Protein AF-A0A0A9WA70-F1 (afdb_monomer)

Organism: Lygus hesperus (NCBI:txid30085)

Foldseek 3Di:
DDPPPPPVVCLLVVLQVVLVCLLVDDPVVLQVSLLSLLVSCLVPVPSSVVVNVSSLVCQCPPHPDPVSNVSSVVSVCCCVPDSVVSCCVSVPPDDDDPDPPPDDPDDDDD

Mean predicted aligned error: 9.21 Å

Nearest PDB structures (foldseek):
  6uri-assembly1_B  TM=9.213E-01  e=1.241E-06  Homo sapiens
  7rw8-assembly1_B  TM=8.968E-01  e=2.894E-06  Mus musculus
  6qh7-assembly1_B  TM=9.353E-01  e=6.746E-06  Homo sapiens
  4p6z-assembly1_B  TM=8.868E-01  e=4.419E-06  Homo sapiens
  2jkr-assembly1_B  TM=9.263E-01  e=2.160E-05  Homo sapiens

Structure (mmCIF, N/CA/C/O backbone):
data_AF-A0A0A9WA70-F1
#
_entry.id   AF-A0A0A9WA70-F1
#
loop_
_atom_site.group_PDB
_atom_site.id
_atom_site.type_symbol
_atom_site.label_atom_id
_atom_site.label_alt_id
_atom_site.label_comp_id
_atom_site.label_asym_id
_atom_site.label_entity_id
_atom_site.label_seq_id
_atom_site.pdbx_PDB_ins_code
_atom_site.Cartn_x
_atom_site.Cartn_y
_atom_site.Cartn_z
_atom_site.occupancy
_atom_site.B_iso_or_equiv
_atom_site.auth_seq_id
_atom_site.auth_comp_id
_atom_site.auth_asym_id
_atom_site.auth_atom_id
_atom_site.pdbx_PDB_model_num
ATOM 1 N N . VAL A 1 1 ? -14.848 -9.261 23.766 1.00 39.88 1 VAL A N 1
ATOM 2 C CA . VAL A 1 1 ? -13.520 -9.907 23.815 1.00 39.88 1 VAL A CA 1
ATOM 3 C C . VAL A 1 1 ? -12.850 -9.585 22.493 1.00 39.88 1 VAL A C 1
ATOM 5 O O . VAL A 1 1 ? -13.277 -10.110 21.472 1.00 39.88 1 VAL A O 1
ATOM 8 N N . ASP A 1 2 ? -11.950 -8.602 22.504 1.00 37.34 2 ASP A N 1
ATOM 9 C CA . ASP A 1 2 ? -11.232 -8.080 21.336 1.00 37.34 2 ASP A CA 1
ATOM 10 C C . ASP A 1 2 ? -10.387 -9.169 20.669 1.00 37.34 2 ASP A C 1
ATOM 12 O O . ASP A 1 2 ? -9.476 -9.704 21.289 1.00 37.34 2 ASP A O 1
ATOM 16 N N . GLN A 1 3 ? -10.671 -9.492 19.404 1.00 35.66 3 GLN A N 1
ATOM 17 C CA . GLN A 1 3 ? -9.879 -10.446 18.605 1.00 35.66 3 GLN A CA 1
ATOM 18 C C . GLN A 1 3 ? -9.093 -9.791 17.458 1.00 35.66 3 GLN A C 1
ATOM 20 O O . GLN A 1 3 ? -8.622 -10.480 16.560 1.00 35.66 3 GLN A O 1
ATOM 25 N N . TYR A 1 4 ? -8.910 -8.468 17.490 1.00 43.50 4 TYR A N 1
ATOM 26 C CA . TYR A 1 4 ? -8.033 -7.754 16.545 1.00 43.50 4 TYR A CA 1
ATOM 27 C C . TYR A 1 4 ? -7.213 -6.636 17.212 1.00 43.50 4 TYR A C 1
ATOM 29 O O . TYR A 1 4 ? -6.635 -5.804 16.517 1.00 43.50 4 TYR A O 1
ATOM 37 N N . GLY A 1 5 ? -7.181 -6.616 18.550 1.00 37.19 5 GLY A N 1
ATOM 38 C CA . GLY A 1 5 ? -6.605 -5.547 19.372 1.00 37.19 5 GLY A CA 1
ATOM 39 C C . GLY A 1 5 ? -5.086 -5.575 19.539 1.00 37.19 5 GLY A C 1
ATOM 40 O O . GLY A 1 5 ? -4.550 -4.674 20.170 1.00 37.19 5 GLY A O 1
ATOM 41 N N . GLU A 1 6 ? -4.372 -6.540 18.961 1.00 47.50 6 GLU A N 1
ATOM 42 C CA . GLU A 1 6 ? -2.911 -6.452 18.876 1.00 47.50 6 GLU A CA 1
ATOM 43 C C . GLU A 1 6 ? -2.534 -5.703 17.597 1.00 47.50 6 GLU A C 1
ATOM 45 O O . GLU A 1 6 ? -2.110 -6.263 16.583 1.00 47.50 6 GLU A O 1
ATOM 50 N N . CYS A 1 7 ? -2.733 -4.383 17.641 1.00 52.12 7 CYS A N 1
ATOM 51 C CA . CYS A 1 7 ? -1.880 -3.480 16.886 1.00 52.12 7 CYS A CA 1
ATOM 52 C C . CYS A 1 7 ? -0.444 -3.857 17.246 1.00 52.12 7 CYS A C 1
ATOM 54 O O . CYS A 1 7 ? -0.017 -3.653 18.375 1.00 52.12 7 CYS A O 1
ATOM 56 N N . ILE A 1 8 ? 0.287 -4.430 16.298 1.00 58.03 8 ILE A N 1
ATOM 57 C CA . ILE A 1 8 ? 1.740 -4.507 16.366 1.00 58.03 8 ILE A CA 1
ATOM 58 C C . ILE A 1 8 ? 2.203 -3.048 16.497 1.00 58.03 8 ILE A C 1
ATOM 60 O O . ILE A 1 8 ? 2.187 -2.312 15.511 1.00 58.03 8 ILE A O 1
ATOM 64 N N . GLU A 1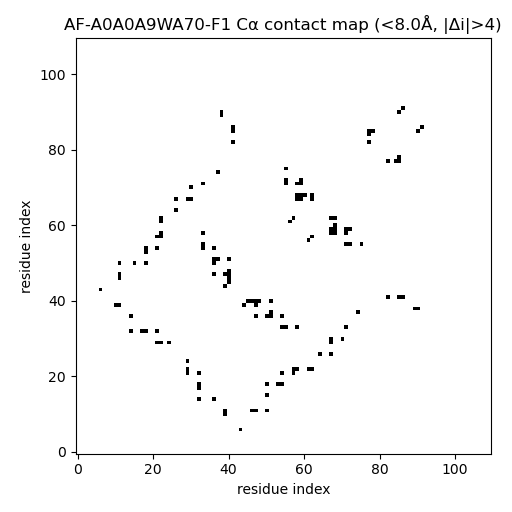 9 ? 2.494 -2.592 17.718 1.00 62.06 9 GLU A N 1
ATOM 65 C CA . GLU A 1 9 ? 2.802 -1.183 18.015 1.00 62.06 9 GLU A CA 1
ATOM 66 C C . GLU A 1 9 ? 3.965 -0.677 17.148 1.00 62.06 9 GLU A C 1
ATOM 68 O O . GLU A 1 9 ? 3.974 0.471 16.709 1.00 62.06 9 GLU A O 1
ATOM 73 N N . ASN A 1 10 ? 4.883 -1.579 16.798 1.00 71.00 10 ASN A N 1
ATOM 74 C CA . ASN A 1 10 ? 6.052 -1.342 15.959 1.00 71.00 10 ASN A CA 1
ATOM 75 C C . ASN A 1 10 ? 5.837 -1.596 14.453 1.00 71.00 10 ASN A C 1
ATOM 77 O O . ASN A 1 10 ? 6.787 -1.480 13.682 1.00 71.00 10 ASN A O 1
ATOM 81 N N . ALA A 1 11 ? 4.633 -1.943 13.981 1.00 78.69 11 ALA A N 1
ATOM 82 C CA . ALA A 1 11 ? 4.428 -2.246 12.558 1.00 78.69 11 ALA A CA 1
ATOM 83 C C . ALA A 1 11 ? 4.661 -1.024 11.666 1.00 78.69 11 ALA A C 1
ATOM 85 O O . ALA A 1 11 ? 5.194 -1.174 10.571 1.00 78.69 11 ALA A O 1
ATOM 86 N N . CYS A 1 12 ? 4.288 0.173 12.128 1.00 80.81 12 CYS A N 1
ATOM 87 C CA . CYS A 1 12 ? 4.566 1.405 11.393 1.00 80.81 12 CYS A CA 1
ATOM 88 C C . CYS A 1 12 ? 6.074 1.660 11.277 1.00 80.81 12 CYS A C 1
ATOM 90 O O . CYS A 1 12 ? 6.545 1.985 10.195 1.00 80.81 12 CYS A O 1
ATOM 92 N N . GLU A 1 13 ? 6.824 1.467 12.363 1.00 84.75 13 GLU A N 1
ATOM 93 C CA . GLU A 1 13 ? 8.275 1.680 12.397 1.00 84.75 13 GLU A CA 1
ATOM 94 C C . GLU A 1 13 ? 9.016 0.685 11.492 1.00 84.75 13 GLU A C 1
ATOM 96 O O . GLU A 1 13 ? 9.853 1.082 10.684 1.00 84.75 13 GLU A O 1
ATOM 101 N N . LEU A 1 14 ? 8.654 -0.601 11.554 1.00 86.94 14 LEU A N 1
ATOM 102 C CA . LEU A 1 14 ? 9.235 -1.629 10.686 1.00 86.94 14 LEU A CA 1
AT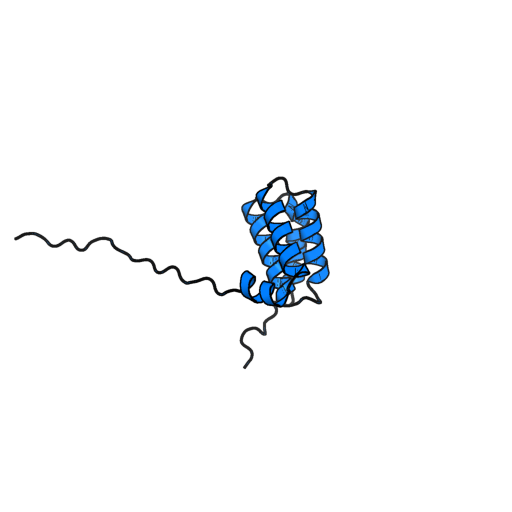OM 103 C C . LEU A 1 14 ? 8.910 -1.389 9.209 1.00 86.94 14 LEU A C 1
ATOM 105 O O . LEU A 1 14 ? 9.790 -1.507 8.358 1.00 86.94 14 LEU A O 1
ATOM 109 N N . LEU A 1 15 ? 7.654 -1.043 8.900 1.00 89.50 15 LEU A N 1
ATOM 110 C CA . LEU A 1 15 ? 7.261 -0.732 7.528 1.00 89.50 15 LEU A CA 1
ATOM 111 C C . LEU A 1 15 ? 7.983 0.508 7.008 1.00 89.50 15 LEU A C 1
ATOM 113 O O . LEU A 1 15 ? 8.315 0.527 5.829 1.00 89.50 15 LEU A O 1
ATOM 117 N N . GLN A 1 16 ? 8.238 1.513 7.851 1.00 89.94 16 GLN A N 1
ATOM 118 C CA . GLN A 1 16 ? 8.921 2.735 7.428 1.00 89.94 16 GLN A CA 1
ATOM 119 C C . GLN A 1 16 ? 10.295 2.410 6.838 1.00 89.94 16 GLN A C 1
ATOM 121 O O . GLN A 1 16 ? 10.570 2.804 5.710 1.00 89.94 16 GLN A O 1
ATOM 126 N N . GLY A 1 17 ? 11.093 1.585 7.524 1.00 91.25 17 GLY A N 1
ATOM 127 C CA . GLY A 1 17 ? 12.411 1.185 7.023 1.00 91.25 17 GLY A CA 1
ATOM 128 C C . GLY A 1 17 ? 12.372 0.437 5.683 1.00 91.25 17 GLY A C 1
ATOM 129 O O . GLY A 1 17 ? 13.294 0.568 4.885 1.00 91.25 17 GLY A O 1
ATOM 130 N N . TRP A 1 18 ? 11.306 -0.320 5.400 1.00 92.19 18 TRP A N 1
ATOM 131 C CA . TRP A 1 18 ? 11.130 -0.978 4.097 1.00 92.19 18 TRP A CA 1
ATOM 132 C C . TRP A 1 18 ? 10.566 -0.047 3.020 1.00 92.19 18 TRP A C 1
ATOM 134 O O . TRP A 1 18 ? 10.839 -0.234 1.836 1.00 92.19 18 TRP A O 1
ATOM 144 N N . VAL A 1 19 ? 9.760 0.946 3.401 1.00 94.19 19 VAL A N 1
ATOM 145 C CA . VAL A 1 19 ? 9.274 1.973 2.471 1.00 94.19 19 VAL A CA 1
ATOM 146 C C . VAL A 1 19 ? 10.432 2.873 2.029 1.00 94.19 19 VAL A C 1
ATOM 148 O O . VAL A 1 19 ? 10.494 3.223 0.854 1.00 94.19 19 VAL A O 1
ATOM 151 N N . ASP A 1 20 ? 11.398 3.150 2.905 1.00 93.25 20 ASP A N 1
ATOM 152 C CA . ASP A 1 20 ? 12.589 3.937 2.564 1.00 93.25 20 ASP A CA 1
ATOM 153 C C . ASP A 1 20 ? 13.463 3.257 1.484 1.00 93.25 20 ASP A C 1
ATOM 155 O O . ASP A 1 20 ? 14.141 3.937 0.714 1.00 93.25 20 ASP A O 1
ATOM 159 N N . THR A 1 21 ? 13.432 1.920 1.374 1.00 94.12 21 THR A N 1
ATOM 160 C CA . THR A 1 21 ? 14.154 1.155 0.334 1.00 94.12 21 THR A CA 1
ATOM 161 C C . THR A 1 21 ? 13.282 0.739 -0.854 1.00 94.12 21 THR A C 1
ATOM 163 O O . THR A 1 21 ? 13.772 0.062 -1.762 1.00 94.12 21 THR A O 1
ATOM 166 N N . PHE A 1 22 ? 12.015 1.167 -0.902 1.00 95.50 22 PHE A N 1
ATOM 167 C CA . PHE A 1 22 ? 10.982 0.677 -1.825 1.00 95.50 22 PHE A CA 1
ATOM 168 C C . PHE A 1 22 ? 11.400 0.640 -3.301 1.00 95.50 22 PHE A C 1
ATOM 170 O O . PHE A 1 22 ? 11.091 -0.316 -4.010 1.00 95.50 22 PHE A O 1
ATOM 177 N N . GLU A 1 23 ? 12.099 1.663 -3.792 1.00 93.75 23 GLU A N 1
ATOM 178 C CA . GLU A 1 23 ? 12.496 1.761 -5.206 1.00 93.75 23 GLU A CA 1
ATOM 179 C C . GLU A 1 23 ? 13.497 0.675 -5.615 1.00 93.75 23 GLU A C 1
ATOM 181 O O . GLU A 1 23 ? 13.455 0.185 -6.740 1.00 93.75 23 GLU A O 1
ATOM 186 N N . SER A 1 24 ? 14.357 0.260 -4.683 1.00 93.88 24 SER A N 1
ATOM 187 C CA . SER A 1 24 ? 15.358 -0.788 -4.908 1.00 93.88 24 SER A CA 1
ATOM 188 C C . SER A 1 24 ? 14.795 -2.207 -4.786 1.00 93.88 24 SER A C 1
ATOM 190 O O . SER A 1 24 ? 15.454 -3.176 -5.169 1.00 93.88 24 SER A O 1
ATOM 192 N N . GLU A 1 25 ? 13.572 -2.340 -4.271 1.00 95.88 25 GLU A N 1
ATOM 193 C CA . GLU A 1 25 ? 12.926 -3.627 -4.065 1.00 95.88 25 GLU A CA 1
ATOM 194 C C . GLU A 1 25 ? 12.388 -4.229 -5.365 1.00 95.88 25 GLU A C 1
ATOM 196 O O . GLU A 1 25 ? 12.010 -3.547 -6.319 1.00 95.88 25 GLU A O 1
ATOM 201 N N . SER A 1 26 ? 12.264 -5.558 -5.385 1.00 96.75 26 SER A N 1
ATOM 202 C CA . SER A 1 26 ? 11.612 -6.233 -6.509 1.00 96.75 26 SER A CA 1
ATOM 203 C C . SER A 1 26 ? 10.152 -5.784 -6.656 1.00 96.75 26 SER A C 1
ATOM 205 O O . SER A 1 26 ? 9.466 -5.524 -5.664 1.00 96.75 26 SER A O 1
ATOM 207 N N . ARG A 1 27 ? 9.616 -5.815 -7.885 1.00 96.50 27 ARG A N 1
ATOM 208 C CA . ARG A 1 27 ? 8.191 -5.529 -8.152 1.00 96.50 27 ARG A CA 1
ATOM 209 C C . ARG A 1 27 ? 7.266 -6.278 -7.186 1.00 96.50 27 ARG A C 1
ATOM 211 O O . ARG A 1 27 ? 6.316 -5.705 -6.670 1.00 96.50 27 ARG A O 1
ATOM 218 N N . ALA A 1 28 ? 7.519 -7.564 -6.939 1.00 96.56 28 ALA A N 1
ATOM 219 C CA . ALA A 1 28 ? 6.683 -8.359 -6.043 1.00 96.56 28 ALA A CA 1
ATOM 220 C C . ALA A 1 28 ? 6.663 -7.787 -4.615 1.00 96.56 28 ALA A C 1
ATOM 222 O O . ALA A 1 28 ? 5.592 -7.700 -4.017 1.00 96.56 28 ALA A O 1
ATOM 223 N N . VAL A 1 29 ? 7.818 -7.352 -4.105 1.00 96.25 29 VAL A N 1
ATOM 224 C CA . VAL A 1 29 ? 7.958 -6.746 -2.775 1.00 96.25 29 VAL A CA 1
ATOM 225 C C . VAL A 1 29 ? 7.310 -5.365 -2.731 1.00 96.25 29 VAL A C 1
ATOM 227 O O . VAL A 1 29 ? 6.498 -5.131 -1.843 1.00 96.25 29 VAL A O 1
ATOM 230 N N . GLN A 1 30 ? 7.536 -4.504 -3.728 1.00 97.38 30 GLN A N 1
ATOM 231 C CA . GLN A 1 30 ? 6.872 -3.195 -3.847 1.00 97.38 30 GLN A CA 1
ATOM 232 C C . GLN A 1 30 ? 5.347 -3.311 -3.734 1.00 97.38 30 GLN A C 1
ATOM 234 O O . GLN A 1 30 ? 4.686 -2.574 -3.004 1.00 97.38 30 GLN A O 1
ATOM 239 N N . LEU A 1 31 ? 4.766 -4.297 -4.413 1.00 97.25 31 LEU A N 1
ATOM 240 C CA . LEU A 1 31 ? 3.326 -4.542 -4.389 1.00 97.25 31 LEU A CA 1
ATOM 241 C C . LEU A 1 31 ? 2.815 -5.026 -3.027 1.00 97.25 31 LEU A C 1
ATOM 243 O O . LEU A 1 31 ? 1.691 -4.685 -2.634 1.00 97.25 31 LEU A O 1
ATOM 247 N N . GLN A 1 32 ? 3.613 -5.832 -2.322 1.00 96.31 32 GLN A N 1
ATOM 248 C CA . GLN A 1 32 ? 3.288 -6.265 -0.965 1.00 96.31 32 GLN A CA 1
ATOM 249 C C . GLN A 1 32 ? 3.427 -5.118 0.029 1.00 96.31 32 GLN A C 1
ATOM 251 O O . GLN A 1 32 ? 2.508 -4.932 0.819 1.00 96.31 32 GLN A O 1
ATOM 256 N N . LEU A 1 33 ? 4.492 -4.316 -0.056 1.00 96.19 33 LEU A N 1
ATOM 257 C CA . LEU A 1 33 ? 4.687 -3.127 0.774 1.00 96.19 33 LEU A CA 1
ATOM 258 C C . LEU A 1 33 ? 3.530 -2.148 0.594 1.00 96.19 33 LEU A C 1
ATOM 260 O O . LEU A 1 33 ? 2.882 -1.789 1.569 1.00 96.19 33 LEU A O 1
ATOM 264 N N . LEU A 1 34 ? 3.168 -1.828 -0.651 1.00 97.00 34 LEU A N 1
ATOM 265 C CA . LEU A 1 34 ? 2.027 -0.967 -0.952 1.00 97.00 34 LEU A CA 1
ATOM 266 C C . LEU A 1 34 ? 0.727 -1.493 -0.317 1.00 97.00 34 LEU A C 1
ATOM 268 O O . LEU A 1 34 ? -0.021 -0.747 0.311 1.00 97.00 34 LEU A O 1
ATOM 272 N N . THR A 1 35 ? 0.462 -2.796 -0.439 1.00 95.94 35 THR A N 1
ATOM 273 C CA . THR A 1 35 ? -0.741 -3.414 0.141 1.00 95.94 35 THR A CA 1
ATOM 274 C C . THR A 1 35 ? -0.686 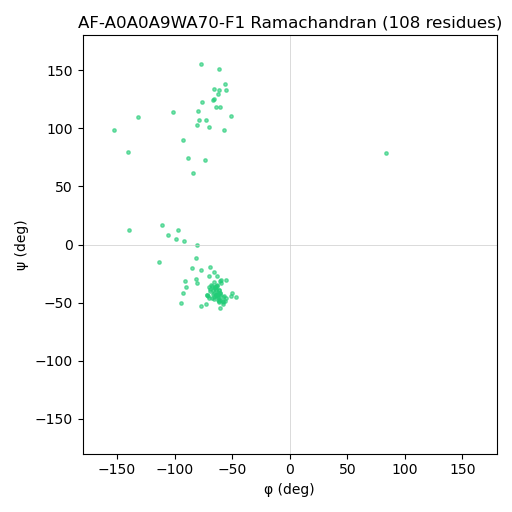-3.450 1.672 1.00 95.94 35 THR A C 1
ATOM 276 O O . THR A 1 35 ? -1.702 -3.219 2.327 1.00 95.94 35 THR A O 1
ATOM 279 N N . ALA A 1 36 ? 0.475 -3.737 2.258 1.00 94.94 36 ALA A N 1
ATOM 280 C CA . ALA A 1 36 ? 0.677 -3.793 3.700 1.00 94.94 36 ALA A CA 1
ATOM 281 C C . ALA A 1 36 ? 0.504 -2.411 4.336 1.00 94.94 36 ALA A C 1
ATOM 283 O O . ALA A 1 36 ? -0.261 -2.285 5.291 1.00 94.94 36 ALA A O 1
ATOM 284 N N . THR A 1 37 ? 1.109 -1.372 3.762 1.00 95.19 37 THR A N 1
ATOM 285 C CA . THR A 1 37 ? 0.979 0.007 4.241 1.00 95.19 37 THR A CA 1
ATOM 286 C C . THR A 1 37 ? -0.476 0.474 4.207 1.00 95.19 37 THR A C 1
ATOM 288 O O . THR A 1 37 ? -0.970 1.012 5.196 1.00 95.19 37 THR A O 1
ATOM 291 N N . VAL A 1 38 ? -1.219 0.179 3.131 1.00 95.44 38 VAL A N 1
ATOM 292 C CA . VAL A 1 38 ? -2.661 0.483 3.060 1.00 95.44 38 VAL A CA 1
ATOM 293 C C . VAL A 1 38 ? -3.452 -0.282 4.127 1.00 95.44 38 VAL A C 1
ATOM 295 O O . VAL A 1 38 ? -4.328 0.291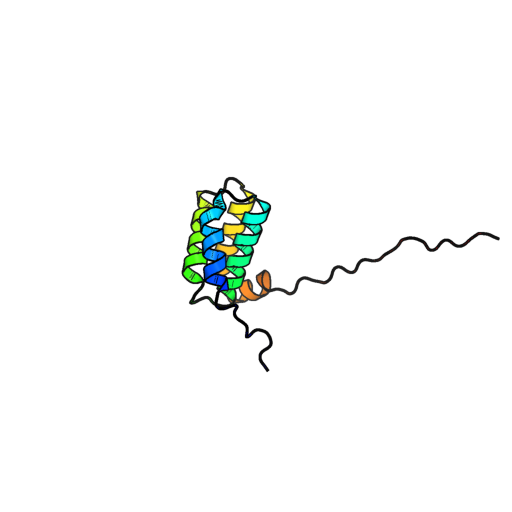 4.773 1.00 95.44 38 VAL A O 1
ATOM 298 N N . LYS A 1 39 ? -3.142 -1.561 4.370 1.00 93.75 39 LYS A N 1
ATOM 299 C CA . LYS A 1 39 ? -3.794 -2.348 5.432 1.00 93.75 39 LYS A CA 1
ATOM 300 C C . LYS A 1 39 ? -3.527 -1.785 6.825 1.00 93.75 39 LYS A C 1
ATOM 302 O O . LYS A 1 39 ? -4.449 -1.744 7.635 1.00 93.75 39 LYS A O 1
ATOM 307 N N . VAL A 1 40 ? -2.293 -1.369 7.109 1.00 92.25 40 VAL A N 1
ATOM 308 C CA . VAL A 1 40 ? -1.935 -0.758 8.396 1.00 92.25 40 VAL A CA 1
ATOM 309 C C . VAL A 1 40 ? -2.643 0.585 8.557 1.00 92.25 40 VAL A C 1
ATOM 311 O O . VAL A 1 40 ? -3.239 0.815 9.605 1.00 92.25 40 VAL A O 1
ATOM 314 N N . PHE A 1 41 ? -2.707 1.406 7.507 1.00 93.00 41 PHE A N 1
ATOM 315 C CA . PHE A 1 41 ? -3.486 2.646 7.510 1.00 93.00 41 PHE A CA 1
ATOM 316 C C . PHE A 1 41 ? -4.971 2.428 7.819 1.00 93.00 41 PHE A C 1
ATOM 318 O O . PHE A 1 41 ? -5.534 3.126 8.656 1.00 93.00 41 PHE A O 1
ATOM 325 N N . LEU A 1 42 ? -5.602 1.421 7.211 1.00 92.31 42 LEU A N 1
ATOM 326 C CA . LEU A 1 42 ? -7.010 1.106 7.471 1.00 92.31 42 LEU A CA 1
ATOM 327 C C . LEU A 1 42 ? -7.275 0.618 8.906 1.00 92.31 42 LEU A C 1
ATOM 329 O O . LEU A 1 42 ? -8.401 0.739 9.384 1.00 92.31 42 LEU A O 1
ATOM 333 N N . LYS A 1 43 ? -6.262 0.070 9.589 1.00 90.25 43 LYS A N 1
ATOM 334 C CA . LYS A 1 43 ? -6.357 -0.376 10.989 1.00 90.25 43 LYS A CA 1
ATOM 335 C C . LYS A 1 43 ? -5.998 0.720 11.995 1.00 90.25 43 LYS A C 1
ATOM 337 O O . LYS A 1 43 ? -6.605 0.780 13.057 1.00 90.25 43 LYS A O 1
ATOM 342 N N . ASN A 1 44 ? -5.023 1.570 11.674 1.00 89.12 44 ASN A N 1
ATOM 343 C CA . ASN A 1 44 ? -4.553 2.658 12.527 1.00 89.12 44 ASN A CA 1
ATOM 344 C C . ASN A 1 44 ? -4.252 3.917 11.687 1.00 89.12 44 ASN A C 1
ATOM 346 O O . ASN A 1 44 ? -3.090 4.209 11.387 1.00 89.12 44 ASN A O 1
ATOM 350 N N . PRO A 1 45 ? -5.286 4.688 11.307 1.00 89.44 45 PRO A N 1
ATOM 351 C CA . PRO A 1 45 ? -5.120 5.828 10.409 1.00 89.44 45 PRO A CA 1
ATOM 352 C C . PRO A 1 45 ? -4.359 6.996 11.041 1.00 89.44 45 PRO A C 1
ATOM 354 O O . PRO A 1 45 ? -3.852 7.836 10.308 1.00 89.44 45 PRO A O 1
ATOM 357 N N . ILE A 1 46 ? -4.274 7.068 12.375 1.00 87.50 46 ILE A N 1
ATOM 358 C CA . ILE A 1 46 ? -3.558 8.142 13.078 1.00 87.50 46 ILE A CA 1
ATOM 359 C C . ILE A 1 46 ? -2.049 7.952 12.911 1.00 87.50 46 ILE A C 1
ATOM 361 O O . ILE A 1 46 ? -1.370 8.865 12.453 1.00 87.50 46 ILE A O 1
ATOM 365 N N . ASN A 1 47 ? -1.536 6.755 13.210 1.00 87.50 47 ASN A N 1
ATOM 366 C CA . ASN A 1 47 ? -0.090 6.508 13.211 1.00 87.50 47 ASN A CA 1
ATOM 367 C C . ASN A 1 47 ? 0.471 6.150 11.829 1.00 87.50 47 ASN A C 1
ATOM 369 O O . ASN A 1 47 ? 1.673 6.246 11.618 1.00 87.50 47 ASN A O 1
ATOM 373 N N . ALA A 1 48 ? -0.369 5.698 10.893 1.00 90.12 48 ALA A N 1
ATOM 374 C CA . ALA A 1 48 ? 0.078 5.240 9.576 1.00 90.12 48 ALA A CA 1
ATOM 375 C C . ALA A 1 48 ? -0.231 6.221 8.434 1.00 90.12 48 ALA A C 1
ATOM 377 O O . ALA A 1 48 ? -0.058 5.886 7.261 1.00 90.12 48 ALA A O 1
ATOM 378 N N . LYS A 1 49 ? -0.698 7.434 8.755 1.00 91.88 49 LYS A N 1
ATOM 379 C CA . LYS A 1 49 ? -1.000 8.465 7.756 1.00 91.88 49 LYS A CA 1
ATOM 380 C C . LYS A 1 49 ? 0.237 8.876 6.958 1.00 91.88 49 LYS A C 1
ATOM 382 O O . LYS A 1 49 ? 0.176 8.958 5.735 1.00 91.88 49 LYS A O 1
ATOM 387 N N . ASP A 1 50 ? 1.348 9.123 7.638 1.00 93.06 50 ASP A N 1
ATOM 388 C CA . ASP A 1 50 ? 2.535 9.673 6.983 1.00 93.06 50 ASP A CA 1
ATOM 389 C C . ASP A 1 50 ? 3.185 8.634 6.065 1.00 93.06 50 ASP A C 1
ATOM 391 O O . ASP A 1 50 ? 3.450 8.913 4.896 1.00 93.06 50 ASP A O 1
ATOM 395 N N . ILE A 1 51 ? 3.311 7.392 6.539 1.00 93.94 51 ILE A N 1
ATOM 396 C CA . ILE A 1 51 ? 3.861 6.290 5.744 1.00 93.94 51 ILE A CA 1
ATOM 397 C C . ILE A 1 51 ? 2.986 5.937 4.530 1.00 93.94 51 ILE A C 1
ATOM 399 O O . ILE A 1 51 ? 3.521 5.631 3.464 1.00 93.94 51 ILE A O 1
ATOM 403 N N . VAL A 1 52 ? 1.648 6.007 4.634 1.00 95.25 52 VAL A N 1
ATOM 404 C CA . VAL A 1 52 ? 0.777 5.724 3.479 1.00 95.25 52 VAL A CA 1
ATOM 405 C C . VAL A 1 52 ? 0.870 6.818 2.415 1.00 95.25 52 VAL A C 1
ATOM 407 O O . VAL A 1 52 ? 0.863 6.521 1.223 1.00 95.25 52 VAL A O 1
ATOM 410 N N . LEU A 1 53 ? 1.011 8.080 2.823 1.00 95.50 53 LEU A N 1
ATOM 411 C CA . LEU A 1 53 ? 1.242 9.175 1.884 1.00 95.50 53 LEU A CA 1
ATOM 412 C C . LEU A 1 53 ? 2.615 9.041 1.220 1.00 95.50 53 LEU A C 1
ATOM 414 O O . LEU A 1 53 ? 2.709 9.178 0.000 1.00 95.50 53 LEU A O 1
ATOM 418 N N . HIS A 1 54 ? 3.645 8.697 1.996 1.00 95.69 54 HIS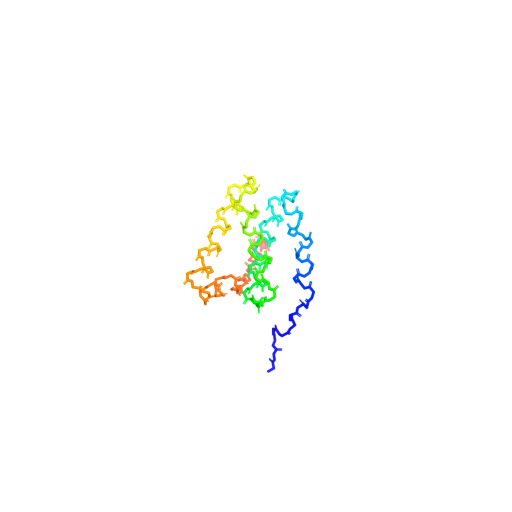 A N 1
ATOM 419 C CA . HIS A 1 54 ? 4.996 8.509 1.483 1.00 95.69 54 HIS A CA 1
ATOM 420 C C . HIS A 1 54 ? 5.076 7.362 0.467 1.00 95.69 54 HIS A C 1
ATOM 422 O O . HIS A 1 54 ? 5.574 7.562 -0.641 1.00 95.69 54 HIS A O 1
ATOM 428 N N . VAL A 1 55 ? 4.501 6.190 0.780 1.00 96.69 55 VAL A N 1
ATOM 429 C CA . VAL A 1 55 ? 4.508 5.056 -0.158 1.00 96.69 55 VAL A CA 1
ATOM 430 C C . VAL A 1 55 ? 3.738 5.379 -1.440 1.00 96.69 55 VAL A C 1
ATOM 432 O O . VAL A 1 55 ? 4.139 4.949 -2.516 1.00 96.69 55 VAL A O 1
ATOM 435 N N . PHE A 1 56 ? 2.649 6.155 -1.371 1.00 97.31 56 PHE A N 1
ATOM 436 C CA . PHE A 1 56 ? 1.934 6.576 -2.577 1.00 97.31 56 PHE A CA 1
ATOM 437 C C . PHE A 1 56 ? 2.731 7.571 -3.413 1.00 97.31 56 PHE A C 1
ATOM 439 O O . PHE A 1 56 ? 2.703 7.484 -4.641 1.00 97.31 56 PHE A O 1
ATOM 446 N N . GLU A 1 57 ? 3.454 8.492 -2.781 1.00 96.62 57 GLU A N 1
ATOM 447 C CA . GLU A 1 57 ? 4.316 9.429 -3.490 1.00 96.62 57 GLU A CA 1
ATOM 448 C C . GLU A 1 57 ? 5.398 8.693 -4.288 1.00 96.62 57 GLU A C 1
ATOM 450 O O . GLU A 1 57 ? 5.469 8.851 -5.509 1.00 96.62 57 GLU A O 1
ATOM 455 N N . ILE A 1 58 ? 6.180 7.832 -3.634 1.00 96.31 58 ILE A N 1
ATOM 456 C CA . ILE A 1 58 ? 7.258 7.088 -4.302 1.00 96.31 58 ILE A CA 1
ATOM 457 C C . ILE A 1 58 ? 6.696 6.079 -5.314 1.00 96.31 58 ILE A C 1
ATOM 459 O O . ILE A 1 58 ? 7.209 5.968 -6.427 1.00 96.31 58 ILE A O 1
ATOM 463 N N . ALA A 1 59 ? 5.581 5.404 -5.003 1.00 96.75 59 ALA A N 1
ATOM 464 C CA . ALA A 1 59 ? 4.987 4.419 -5.904 1.00 96.75 59 ALA A CA 1
ATOM 465 C C . ALA A 1 59 ? 4.367 5.046 -7.156 1.00 96.75 59 ALA A C 1
ATOM 467 O O . ALA A 1 59 ? 4.285 4.369 -8.173 1.00 96.75 59 ALA A O 1
ATOM 468 N N . THR A 1 60 ? 3.914 6.303 -7.112 1.00 94.69 60 THR A N 1
ATOM 469 C CA . THR A 1 60 ? 3.330 6.979 -8.286 1.00 94.69 60 THR A CA 1
ATOM 470 C C . THR A 1 60 ? 4.363 7.735 -9.114 1.00 94.69 60 THR A C 1
ATOM 472 O O . THR A 1 60 ? 4.200 7.812 -10.332 1.00 94.69 60 THR A O 1
ATOM 475 N N . LYS A 1 61 ? 5.419 8.267 -8.484 1.00 94.00 61 LYS A N 1
ATOM 476 C CA . LYS A 1 61 ? 6.457 9.058 -9.163 1.00 94.00 61 LYS A CA 1
ATOM 477 C C . LYS A 1 61 ? 7.654 8.229 -9.629 1.00 94.00 61 LYS A C 1
ATOM 479 O O . LYS A 1 61 ? 8.123 8.447 -10.742 1.00 94.00 61 LYS A O 1
ATOM 484 N N . ASN A 1 62 ? 8.117 7.291 -8.803 1.00 92.25 62 ASN A N 1
ATOM 485 C CA . ASN A 1 62 ? 9.435 6.668 -8.961 1.00 92.25 62 ASN A CA 1
ATOM 486 C C . ASN A 1 62 ? 9.363 5.174 -9.309 1.00 92.25 62 ASN A C 1
ATOM 488 O O . ASN A 1 62 ? 10.353 4.601 -9.747 1.00 92.25 62 ASN A O 1
ATOM 492 N N . ALA A 1 63 ? 8.208 4.518 -9.149 1.00 93.25 63 ALA A N 1
ATOM 493 C CA . ALA A 1 63 ? 8.093 3.107 -9.510 1.00 93.25 63 ALA A CA 1
ATOM 494 C C . ALA A 1 63 ? 8.228 2.904 -11.026 1.00 93.25 63 ALA A C 1
ATOM 496 O O . ALA A 1 63 ? 7.412 3.420 -11.793 1.00 93.25 63 ALA A O 1
ATOM 497 N N . ASP A 1 64 ? 9.174 2.065 -11.453 1.00 92.69 64 ASP A N 1
ATOM 498 C CA . ASP A 1 64 ? 9.376 1.706 -12.865 1.00 92.69 64 ASP A CA 1
ATOM 499 C C . ASP A 1 64 ? 8.197 0.909 -13.440 1.00 92.69 64 ASP A C 1
ATOM 501 O O . ASP A 1 64 ? 7.776 1.099 -14.588 1.00 92.69 64 ASP A O 1
ATOM 505 N N . SER A 1 65 ? 7.616 0.024 -12.625 1.00 94.50 65 SER A N 1
ATOM 506 C CA . SER A 1 65 ? 6.547 -0.872 -13.057 1.00 94.50 65 SER A CA 1
ATOM 507 C C . SER A 1 65 ? 5.202 -0.139 -13.186 1.00 94.50 65 SER A C 1
ATOM 509 O O . SER A 1 65 ? 4.696 0.380 -12.187 1.00 94.50 65 SER A O 1
ATOM 511 N N . PRO A 1 66 ? 4.548 -0.155 -14.367 1.00 95.94 66 PRO A N 1
ATOM 512 C CA . PRO A 1 66 ? 3.211 0.422 -14.524 1.00 95.94 66 PRO A CA 1
ATOM 513 C C . PRO A 1 66 ? 2.165 -0.239 -13.615 1.00 95.94 66 PRO A C 1
ATOM 515 O O . PRO A 1 66 ? 1.307 0.457 -13.088 1.00 95.94 66 PRO A O 1
ATOM 518 N N . ASP A 1 67 ? 2.286 -1.544 -13.339 1.00 96.75 67 ASP A N 1
ATOM 519 C CA . ASP A 1 67 ? 1.381 -2.258 -12.422 1.00 96.75 67 ASP A CA 1
ATOM 520 C C . ASP A 1 67 ? 1.454 -1.718 -10.984 1.00 96.75 67 ASP A C 1
ATOM 522 O O . ASP A 1 67 ? 0.441 -1.647 -10.291 1.00 96.75 67 ASP A O 1
ATOM 526 N N . VAL A 1 68 ? 2.642 -1.310 -10.527 1.00 97.56 68 VAL A N 1
ATOM 527 C CA . VAL A 1 68 ? 2.814 -0.712 -9.193 1.00 97.56 68 VAL A CA 1
ATOM 528 C C . VAL A 1 68 ? 2.122 0.651 -9.136 1.00 97.56 68 VAL A C 1
ATOM 530 O O . VAL A 1 68 ? 1.357 0.905 -8.203 1.00 97.56 68 VAL A O 1
ATOM 533 N N . ARG A 1 69 ? 2.322 1.491 -10.162 1.00 97.81 69 ARG A N 1
ATOM 534 C CA . ARG A 1 69 ? 1.682 2.814 -10.269 1.00 97.81 69 ARG A CA 1
ATOM 535 C C . ARG A 1 69 ? 0.159 2.704 -10.314 1.00 97.81 69 ARG A C 1
ATOM 537 O O . ARG A 1 69 ? -0.531 3.383 -9.555 1.00 97.81 69 ARG A O 1
ATOM 544 N N . ASP A 1 70 ? -0.369 1.816 -11.153 1.00 97.50 70 ASP A N 1
ATOM 545 C CA . ASP A 1 70 ? -1.814 1.617 -11.301 1.00 97.50 70 ASP A CA 1
ATOM 546 C C . ASP A 1 70 ? -2.447 1.138 -9.992 1.00 97.50 70 ASP A C 1
ATOM 548 O O . ASP A 1 70 ? -3.472 1.667 -9.554 1.00 97.50 70 ASP A O 1
ATOM 552 N N . ARG A 1 71 ? -1.798 0.190 -9.306 1.00 97.44 71 ARG A N 1
ATOM 553 C CA . ARG A 1 71 ? -2.237 -0.290 -7.991 1.00 97.44 71 ARG A CA 1
ATOM 554 C C . ARG A 1 71 ? -2.251 0.828 -6.950 1.00 97.44 71 ARG A C 1
ATOM 556 O O . ARG A 1 71 ? -3.203 0.915 -6.174 1.00 97.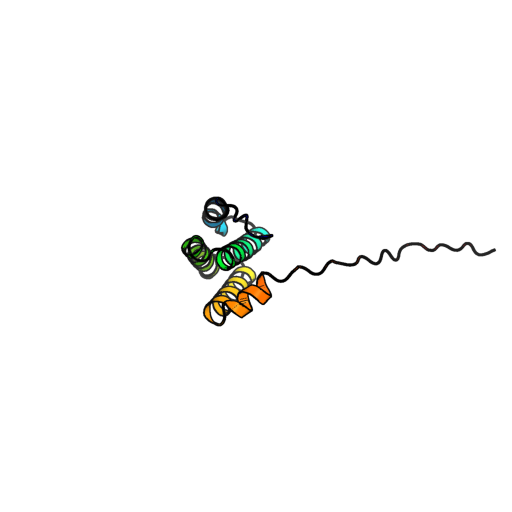44 71 ARG A O 1
ATOM 563 N N . ALA A 1 72 ? -1.237 1.693 -6.949 1.00 97.62 72 ALA A N 1
ATOM 564 C CA . ALA A 1 72 ? -1.174 2.843 -6.053 1.00 97.62 72 ALA A CA 1
ATOM 565 C C . ALA A 1 72 ? -2.340 3.810 -6.306 1.00 97.62 72 ALA A C 1
ATOM 567 O O . ALA A 1 72 ? -3.033 4.190 -5.362 1.00 97.62 72 ALA A O 1
ATOM 568 N N . PHE A 1 73 ? -2.641 4.129 -7.570 1.00 97.50 73 PHE A N 1
ATOM 569 C CA . PHE A 1 73 ? -3.786 4.979 -7.911 1.00 97.50 73 PHE A CA 1
ATOM 570 C C . PHE A 1 73 ? -5.136 4.355 -7.548 1.00 97.50 73 PHE A C 1
ATOM 572 O O . PHE A 1 73 ? -6.034 5.073 -7.102 1.00 97.50 73 PHE A O 1
ATOM 579 N N . ILE A 1 74 ? -5.303 3.039 -7.717 1.00 96.69 74 ILE A N 1
ATOM 580 C CA . ILE A 1 74 ? -6.532 2.339 -7.319 1.00 96.69 74 ILE A CA 1
ATOM 581 C C . ILE A 1 74 ? -6.745 2.461 -5.811 1.00 96.69 74 ILE A C 1
ATOM 583 O O . ILE A 1 74 ? -7.827 2.865 -5.383 1.00 96.69 74 ILE A O 1
ATOM 587 N N . TYR A 1 75 ? -5.719 2.174 -5.004 1.00 96.75 75 TYR A N 1
ATOM 588 C CA . TYR A 1 75 ? -5.823 2.326 -3.555 1.00 96.75 75 TYR A CA 1
ATOM 589 C C . TYR A 1 75 ? -6.059 3.781 -3.145 1.00 96.75 75 TYR A C 1
ATOM 591 O O . TYR A 1 75 ? -6.944 4.032 -2.331 1.00 96.75 75 TYR A O 1
ATOM 599 N N . TRP A 1 76 ? -5.352 4.744 -3.744 1.00 95.94 76 TRP A N 1
ATOM 600 C CA . TRP A 1 76 ? -5.557 6.167 -3.469 1.00 95.94 76 TRP A CA 1
ATOM 601 C C . TRP A 1 76 ? -7.006 6.594 -3.710 1.00 95.94 76 TRP A C 1
ATOM 603 O O . TRP A 1 76 ? -7.628 7.235 -2.860 1.00 95.94 76 TRP A O 1
ATOM 613 N N . ARG A 1 77 ? -7.566 6.227 -4.869 1.00 96.06 77 ARG A N 1
ATOM 614 C CA . ARG A 1 77 ? -8.952 6.548 -5.230 1.00 96.06 77 ARG A CA 1
ATOM 615 C C . ARG A 1 77 ? -9.940 5.879 -4.287 1.00 96.06 77 ARG A C 1
ATOM 617 O O . ARG A 1 77 ? -10.877 6.540 -3.852 1.00 96.06 77 ARG A O 1
ATOM 624 N N . LEU A 1 78 ? -9.719 4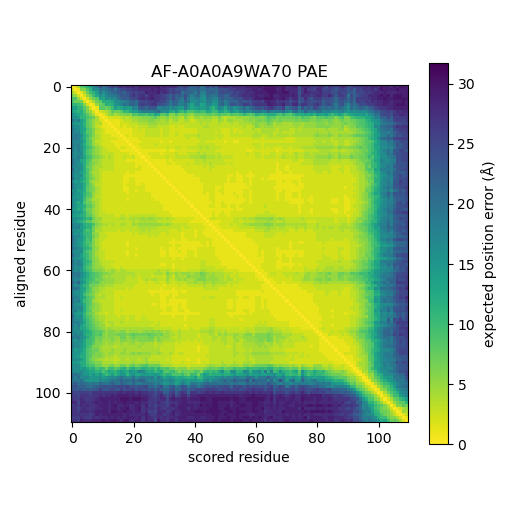.610 -3.946 1.00 94.62 78 LEU A N 1
ATOM 625 C CA . LEU A 1 78 ? -10.578 3.865 -3.028 1.00 94.62 78 LEU A CA 1
ATOM 626 C C . LEU A 1 78 ? -10.609 4.519 -1.639 1.00 94.62 78 LEU A C 1
ATOM 628 O O . LEU A 1 78 ? -11.687 4.798 -1.122 1.00 94.62 78 LEU A O 1
ATOM 632 N N . LEU A 1 79 ? -9.437 4.843 -1.083 1.00 93.56 79 LEU A N 1
ATOM 633 C CA . LEU A 1 79 ? -9.310 5.516 0.213 1.00 93.56 79 LEU A CA 1
ATOM 634 C C . LEU A 1 79 ? -9.910 6.927 0.207 1.00 93.56 79 LEU A C 1
ATOM 636 O O . LEU A 1 79 ? -10.534 7.325 1.186 1.00 93.56 79 LEU A O 1
ATOM 640 N N . SER A 1 80 ? -9.736 7.673 -0.888 1.00 91.25 80 SER A N 1
ATOM 641 C CA . SER A 1 80 ? -10.237 9.050 -1.005 1.00 91.25 80 SER A CA 1
ATOM 642 C C . SER A 1 80 ? -11.743 9.128 -1.274 1.00 91.25 80 SER A C 1
ATOM 644 O O . SER A 1 80 ? -12.346 10.165 -1.017 1.00 91.25 80 SER A O 1
ATOM 646 N N . THR A 1 81 ? -12.347 8.064 -1.813 1.00 93.62 81 THR A N 1
ATOM 647 C CA . THR A 1 81 ? -13.770 8.043 -2.188 1.00 93.62 81 THR A CA 1
ATOM 648 C C . THR A 1 81 ? -14.637 7.475 -1.072 1.00 93.62 81 THR A C 1
ATOM 650 O O . THR A 1 81 ? -15.635 8.086 -0.703 1.00 93.62 81 THR A O 1
ATOM 653 N N . ASP A 1 82 ? -14.269 6.309 -0.534 1.00 92.50 82 ASP A N 1
ATOM 654 C CA . ASP A 1 82 ? -15.042 5.646 0.515 1.00 92.50 82 ASP A CA 1
ATOM 655 C C . ASP A 1 82 ? -14.135 4.770 1.402 1.00 92.50 82 ASP A C 1
ATOM 657 O O . ASP A 1 82 ? -13.845 3.612 1.073 1.00 92.50 82 ASP A O 1
ATOM 661 N N . PRO A 1 83 ? -13.722 5.283 2.576 1.00 88.00 83 PRO A N 1
ATOM 662 C CA . PRO A 1 83 ? -12.936 4.518 3.537 1.00 88.00 83 PRO A CA 1
ATOM 663 C C . PRO A 1 83 ? -13.636 3.249 4.042 1.00 88.00 83 PRO A C 1
ATOM 665 O O . PRO A 1 83 ? -12.965 2.265 4.346 1.00 88.00 83 PRO A O 1
ATOM 668 N N . LYS A 1 84 ? -14.974 3.225 4.127 1.00 90.06 84 LYS A N 1
ATOM 669 C CA . LYS A 1 84 ? -15.711 2.039 4.594 1.00 90.06 84 LYS A CA 1
ATOM 670 C C . LYS A 1 84 ? -15.671 0.935 3.544 1.00 90.06 84 LYS A C 1
ATOM 672 O O . LYS A 1 84 ? -15.402 -0.217 3.889 1.00 90.06 84 LYS A O 1
ATOM 677 N N . ALA A 1 85 ? -15.871 1.283 2.274 1.00 91.06 85 ALA A N 1
ATOM 678 C CA . ALA A 1 85 ? -15.681 0.344 1.172 1.00 91.06 85 ALA A CA 1
ATOM 679 C C . ALA A 1 85 ? -14.226 -0.145 1.101 1.00 91.06 85 ALA A C 1
ATOM 681 O O . ALA A 1 85 ? -13.985 -1.334 0.896 1.00 91.06 85 ALA A O 1
ATOM 682 N N . ALA A 1 86 ? -13.251 0.737 1.347 1.00 91.44 86 ALA A N 1
ATOM 683 C CA . ALA A 1 86 ? -11.838 0.367 1.380 1.00 91.44 86 ALA A CA 1
ATOM 684 C C . ALA A 1 86 ? -11.539 -0.726 2.419 1.00 91.44 86 ALA A C 1
ATOM 686 O O . ALA A 1 86 ? -10.866 -1.704 2.095 1.00 91.44 86 ALA A O 1
ATOM 687 N N . ILE A 1 87 ? -12.088 -0.607 3.634 1.00 90.88 87 ILE A N 1
ATOM 688 C CA . ILE A 1 87 ? -11.992 -1.644 4.674 1.00 90.88 87 ILE A CA 1
ATOM 689 C C . ILE A 1 87 ? -12.572 -2.962 4.154 1.00 90.88 87 ILE A C 1
ATOM 691 O O . ILE A 1 87 ? -11.898 -3.987 4.218 1.00 90.88 87 ILE A O 1
ATOM 695 N N . GLN A 1 88 ? -13.790 -2.946 3.606 1.00 91.25 88 GLN A N 1
ATOM 696 C CA . GLN A 1 88 ? -14.455 -4.166 3.136 1.00 91.25 88 GLN A CA 1
ATOM 697 C C . GLN A 1 88 ? -13.689 -4.868 2.012 1.00 91.25 88 GLN A C 1
ATOM 699 O O . GLN A 1 88 ? -13.618 -6.092 1.994 1.00 91.25 88 GLN A O 1
ATOM 704 N N . VAL A 1 89 ? -13.102 -4.107 1.090 1.00 90.94 89 VAL A N 1
ATOM 705 C CA . VAL A 1 89 ? -12.365 -4.655 -0.053 1.00 90.94 89 VAL A CA 1
ATOM 706 C C . VAL A 1 89 ? -10.981 -5.146 0.373 1.00 90.94 89 VAL A C 1
ATOM 708 O O . VAL A 1 89 ? -10.627 -6.300 0.128 1.00 90.94 89 VAL A O 1
ATOM 711 N N . VAL A 1 90 ? -10.193 -4.294 1.032 1.00 92.06 90 VAL A N 1
ATOM 712 C CA . VAL A 1 90 ? -8.765 -4.542 1.295 1.00 92.06 90 VAL A CA 1
ATOM 713 C C . VAL A 1 90 ? -8.543 -5.472 2.491 1.00 92.06 90 VAL A C 1
ATOM 715 O O . VAL A 1 90 ? -7.581 -6.247 2.501 1.00 92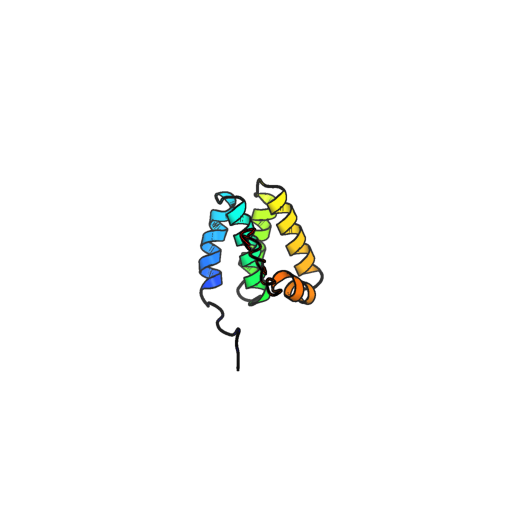.06 90 VAL A O 1
ATOM 718 N N . LEU A 1 91 ? -9.420 -5.414 3.497 1.00 91.38 91 LEU A N 1
ATOM 719 C CA . LEU A 1 91 ? -9.373 -6.281 4.679 1.00 91.38 91 LEU A CA 1
ATOM 720 C C . LEU A 1 91 ? -10.316 -7.485 4.563 1.00 91.38 91 LEU A C 1
ATOM 722 O O . LEU A 1 91 ? -10.535 -8.179 5.556 1.00 91.38 91 LEU A O 1
ATOM 726 N N . SER A 1 92 ? -10.850 -7.756 3.367 1.00 89.00 92 SER A N 1
ATOM 727 C CA . SER A 1 92 ? -11.658 -8.951 3.131 1.00 89.00 92 SER A CA 1
ATOM 728 C C . SER A 1 92 ? -10.881 -10.224 3.499 1.00 89.00 92 SER A C 1
ATOM 730 O O . SER A 1 92 ? -9.682 -10.340 3.205 1.00 89.00 92 SER A O 1
ATOM 732 N N . PRO A 1 93 ? -11.535 -11.204 4.150 1.00 83.44 93 PRO A N 1
ATOM 733 C CA . PRO A 1 93 ? -10.903 -12.480 4.426 1.00 83.44 93 PRO A CA 1
ATOM 734 C C . PRO A 1 93 ? -10.562 -13.159 3.100 1.00 83.44 93 PRO A C 1
ATOM 736 O O . PRO A 1 93 ? -11.403 -13.297 2.209 1.00 83.44 93 PRO A O 1
ATOM 739 N N . LYS A 1 94 ? -9.310 -13.601 2.965 1.00 80.12 94 LYS A N 1
ATOM 740 C CA . LYS A 1 94 ? -8.891 -14.388 1.807 1.00 80.12 94 LYS A CA 1
ATOM 741 C C . LYS A 1 94 ? -9.674 -15.702 1.828 1.00 80.12 94 LYS A C 1
ATOM 743 O O . LYS A 1 94 ? -9.541 -16.468 2.779 1.00 80.12 94 LYS A O 1
ATOM 748 N N . LYS A 1 95 ? -10.483 -15.960 0.795 1.00 77.12 95 LYS A N 1
ATOM 749 C CA . LYS A 1 95 ? -11.196 -17.237 0.650 1.00 77.12 95 LYS A CA 1
ATOM 750 C C . LYS A 1 95 ? -10.180 -18.386 0.696 1.00 77.12 95 LYS A C 1
ATOM 752 O O . LYS A 1 95 ? -9.146 -18.312 0.026 1.00 77.12 95 LYS A O 1
ATOM 757 N N . ALA A 1 96 ? -10.467 -19.420 1.487 1.00 74.50 96 ALA A N 1
ATOM 758 C CA . ALA A 1 96 ? -9.658 -20.631 1.501 1.00 74.50 96 ALA A CA 1
ATOM 759 C C . ALA A 1 96 ? -9.689 -21.269 0.106 1.00 74.50 96 ALA A C 1
ATOM 761 O O . ALA A 1 96 ? -10.745 -21.366 -0.521 1.00 74.50 96 ALA A O 1
ATOM 762 N N . VAL A 1 97 ? -8.519 -21.649 -0.398 1.00 74.06 97 VAL A N 1
ATOM 763 C CA . VAL A 1 97 ? -8.425 -22.428 -1.631 1.00 74.06 97 VAL A CA 1
ATOM 764 C C . VAL A 1 97 ? -8.737 -23.867 -1.241 1.00 74.06 97 VAL A C 1
ATOM 766 O O . VAL A 1 97 ? -7.936 -24.505 -0.564 1.00 74.06 97 VAL A O 1
ATOM 769 N N . GLU A 1 98 ? -9.919 -24.350 -1.612 1.00 72.88 98 GLU A N 1
ATOM 770 C CA . GLU A 1 98 ? -10.242 -25.772 -1.536 1.00 72.88 98 GLU A CA 1
ATOM 771 C C . GLU A 1 98 ? -9.472 -26.467 -2.661 1.00 72.88 98 GLU A C 1
ATOM 773 O O . GLU A 1 98 ? -9.749 -26.270 -3.844 1.00 72.88 98 GLU A O 1
ATOM 778 N N . PHE A 1 99 ? -8.430 -27.208 -2.293 1.00 63.88 99 PHE A N 1
ATOM 779 C CA . PHE A 1 99 ? -7.736 -28.092 -3.217 1.00 63.88 99 PHE A CA 1
ATOM 780 C C . PHE A 1 99 ? -8.561 -29.376 -3.323 1.00 63.88 99 PHE A C 1
ATOM 782 O O . PHE A 1 99 ? -8.521 -30.208 -2.419 1.00 63.88 99 PHE A O 1
ATOM 789 N N . GLU A 1 100 ? -9.315 -29.545 -4.409 1.00 63.19 100 GLU A N 1
ATOM 790 C CA . GLU A 1 100 ? -9.792 -30.876 -4.784 1.00 63.19 100 GLU A CA 1
ATOM 791 C C . GLU A 1 100 ? -8.585 -31.690 -5.263 1.00 63.19 100 GLU A C 1
ATOM 793 O O . GLU A 1 100 ? -8.096 -31.520 -6.383 1.00 63.19 100 GLU A O 1
ATOM 798 N N . ASP A 1 101 ? -8.067 -32.556 -4.393 1.00 58.34 101 ASP A N 1
ATOM 799 C CA . ASP A 1 101 ? -7.030 -33.527 -4.738 1.00 58.34 101 ASP A CA 1
ATOM 800 C C . ASP A 1 101 ? -7.649 -34.658 -5.575 1.00 58.34 101 ASP A C 1
ATOM 802 O O . ASP A 1 101 ? -7.893 -35.766 -5.105 1.00 58.34 101 ASP A O 1
ATOM 806 N N . ASN A 1 102 ? -7.987 -34.364 -6.833 1.00 57.62 102 ASN A N 1
ATOM 807 C CA . ASN A 1 102 ? -8.512 -35.361 -7.762 1.00 57.62 102 ASN A CA 1
ATOM 808 C C . ASN A 1 102 ? -7.367 -36.139 -8.428 1.00 57.62 102 ASN A C 1
ATOM 810 O O . ASN A 1 102 ? -7.166 -36.070 -9.645 1.00 57.62 102 ASN A O 1
ATOM 814 N N . ARG A 1 103 ? -6.563 -36.847 -7.627 1.00 58.38 103 ARG A N 1
ATOM 815 C CA . ARG A 1 103 ? -5.530 -37.754 -8.136 1.00 58.38 103 ARG A CA 1
ATOM 816 C C . ARG A 1 103 ? -5.598 -39.118 -7.446 1.00 58.38 103 ARG A C 1
ATOM 818 O O . ARG A 1 103 ? -5.188 -39.278 -6.305 1.00 58.38 103 ARG A O 1
ATOM 825 N N . TYR A 1 104 ? -6.030 -40.093 -8.253 1.00 57.62 104 TYR A N 1
ATOM 826 C CA . TYR A 1 104 ? -5.954 -41.553 -8.095 1.00 57.62 104 TYR A CA 1
ATOM 827 C C . TYR A 1 104 ? -7.039 -42.247 -7.258 1.00 57.62 104 TYR A C 1
ATOM 829 O O . TYR A 1 104 ? -6.779 -42.760 -6.174 1.00 57.62 104 TYR A O 1
ATOM 837 N N . SER A 1 105 ? -8.213 -42.457 -7.858 1.00 56.78 105 SER A N 1
ATOM 838 C CA . SER A 1 105 ? -8.929 -43.726 -7.678 1.00 56.78 105 SER A CA 1
ATOM 839 C C . SER A 1 105 ? -8.539 -44.681 -8.815 1.00 56.78 105 SER A C 1
ATOM 841 O O . SER A 1 105 ? -9.137 -44.695 -9.885 1.00 56.78 105 SER A O 1
ATOM 843 N N . TYR A 1 106 ? -7.480 -45.470 -8.610 1.00 61.44 106 TYR A N 1
ATOM 844 C CA . TYR A 1 106 ? -7.227 -46.642 -9.452 1.00 61.44 106 TYR A CA 1
ATOM 845 C C . TYR A 1 106 ? -8.135 -47.781 -8.978 1.00 61.44 106 TYR A C 1
ATOM 847 O O . TYR A 1 106 ? -7.982 -48.268 -7.858 1.00 61.44 106 TYR A O 1
ATOM 855 N N . THR A 1 107 ? -9.069 -48.211 -9.822 1.00 56.56 107 THR A N 1
ATOM 856 C CA . THR A 1 107 ? -9.786 -49.481 -9.657 1.00 56.56 107 THR A CA 1
ATOM 857 C C . THR A 1 107 ? -9.167 -50.503 -10.609 1.00 56.56 107 THR A C 1
ATOM 859 O O . THR A 1 107 ? -9.267 -50.300 -11.819 1.00 56.56 107 THR A O 1
ATOM 862 N N . PRO A 1 108 ? -8.514 -51.573 -10.120 1.00 54.91 108 PRO A N 1
ATOM 863 C CA . PRO A 1 108 ? -8.048 -52.633 -11.002 1.00 54.91 108 PRO A CA 1
ATOM 864 C C . PRO A 1 108 ? -9.251 -53.350 -11.618 1.00 54.91 108 PRO A C 1
ATOM 866 O O . PRO A 1 108 ? -10.130 -53.815 -10.890 1.00 54.91 108 PRO A O 1
ATOM 869 N N . GLU A 1 109 ? -9.285 -53.422 -12.947 1.00 60.78 109 GLU A N 1
ATOM 870 C CA . GLU A 1 109 ? -10.206 -54.293 -13.678 1.00 60.78 109 GLU A CA 1
ATOM 871 C C . GLU A 1 109 ? -9.847 -55.760 -13.390 1.00 60.78 109 GLU A C 1
ATOM 873 O O . GLU A 1 109 ? -8.666 -56.123 -13.360 1.00 60.78 109 GLU A O 1
ATOM 878 N N . VAL A 1 110 ? -10.877 -56.562 -13.103 1.00 61.47 110 VAL A N 1
ATOM 879 C CA . VAL A 1 110 ? -10.804 -58.001 -12.795 1.00 61.47 110 VAL A CA 1
ATOM 880 C C . VAL A 1 110 ? -10.852 -58.809 -14.083 1.00 61.47 110 VAL A C 1
ATOM 882 O O . VAL A 1 110 ? -11.710 -58.473 -14.932 1.00 61.47 110 VAL A O 1
#

pLDDT: mean 84.68, std 16.53, range [35.66, 97.81]

InterPro domains:
  IPR002553 Clathrin/coatomer adaptor, adaptin-like, N-terminal [PF01602] (3-82)
  IPR011989 Armadillo-like helical [G3DSA:1.25.10.10] (1-109)
  IPR016024 Armadillo-type fold [SSF48371] (3-99)
  IPR026739 AP complex subunit beta [PTHR11134] (3-100)

Radius of gyration: 19.14 Å; Cα contacts (8 Å, |Δi|>4): 72; chains: 1; bounding box: 31×68×38 Å

Sequence (110 aa):
VDQYGECIENACELLQGWVDTFESESRAVQLQLLTATVKVFLKNPINAKDIVLHVFEIATKNADSPDVRDRAFIYWRLLSTDPKAAIQVVLSPKKAVEFEDNRYSYTPEV

Secondary structure (DSSP, 8-state):
--SS----TTHHHHHHHHHHTGGGS-HHHHHHHHHHHHHHHHH-TTTSHHHHHHHHHHHHHT-S-HHHHHHHHHHHHHHHH-HHHHHHHHTPPPPP--------------

Solvent-accessible surface area (backbone atoms only — not comparable to full-atom values): 6772 Å² total; per-residue (Å²): 133,82,89,74,75,77,68,62,84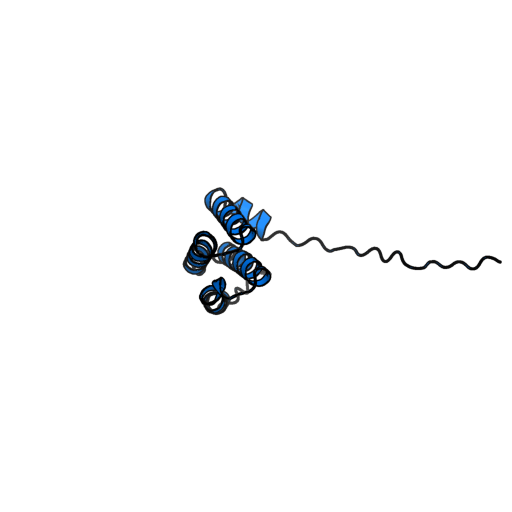,57,50,58,63,58,47,44,65,53,55,78,46,35,82,82,43,54,71,72,52,41,51,47,50,58,51,49,40,51,53,48,23,74,74,39,54,81,82,23,45,65,59,40,53,50,49,44,51,47,30,61,73,64,46,85,50,66,68,49,26,53,51,40,52,52,51,51,51,36,53,73,72,38,55,68,59,36,46,58,65,76,67,45,80,78,77,81,82,82,78,81,81,87,75,81,88,82,76,84,86,128